Protein AF-A0A3R7WSX1-F1 (afdb_monomer_lite)

pLDDT: mean 71.39, std 11.6, range [52.84, 90.62]

Foldseek 3Di:
DQVVLVVVLVVVVVVPDPSVQRDRDDCDPVDQPDDDDDPVSVVRRPDDDDDDD

Structure (mmCIF, N/CA/C/O backbone):
data_AF-A0A3R7WSX1-F1
#
_entry.id   AF-A0A3R7WSX1-F1
#
loop_
_atom_site.group_PDB
_atom_site.id
_atom_site.type_symbol
_atom_site.label_atom_id
_atom_site.label_alt_id
_atom_site.label_comp_id
_atom_site.label_asym_id
_atom_site.label_entity_id
_atom_site.label_seq_id
_atom_site.pdbx_PDB_ins_code
_atom_site.Cartn_x
_atom_site.Cartn_y
_atom_site.Cartn_z
_atom_site.occupancy
_atom_site.B_iso_or_equiv
_atom_site.auth_seq_id
_atom_site.auth_comp_id
_atom_site.auth_asym_id
_atom_site.auth_atom_id
_atom_site.pdbx_PDB_model_num
ATOM 1 N N . GLY A 1 1 ? 5.191 4.070 -3.779 1.00 63.94 1 GLY A N 1
ATOM 2 C CA . GLY A 1 1 ? 4.651 2.796 -3.271 1.00 63.94 1 GLY A CA 1
ATOM 3 C C . GLY A 1 1 ? 4.008 3.045 -1.935 1.00 63.94 1 GLY A C 1
ATOM 4 O O . GLY A 1 1 ? 2.793 2.993 -1.838 1.00 63.94 1 GLY A O 1
ATOM 5 N N . GLU A 1 2 ? 4.830 3.455 -0.978 1.00 69.69 2 GLU A N 1
ATOM 6 C CA . GLU A 1 2 ? 4.455 3.774 0.400 1.00 69.69 2 GLU A CA 1
ATOM 7 C C . GLU A 1 2 ? 3.169 4.592 0.561 1.00 69.69 2 GLU A C 1
ATOM 9 O O . GLU A 1 2 ? 2.221 4.064 1.116 1.00 69.69 2 GLU A O 1
ATOM 14 N N . LYS A 1 3 ? 3.043 5.787 -0.044 1.00 76.56 3 LYS A N 1
ATOM 15 C CA . LYS A 1 3 ? 1.797 6.585 0.050 1.00 76.56 3 LYS A CA 1
ATOM 16 C C . LYS A 1 3 ? 0.522 5.832 -0.376 1.00 76.56 3 LYS A C 1
ATOM 18 O O . LYS A 1 3 ? -0.535 6.075 0.189 1.00 76.56 3 LYS A O 1
ATOM 23 N N . ARG A 1 4 ? 0.605 4.920 -1.355 1.00 74.69 4 ARG A N 1
ATOM 24 C CA . ARG A 1 4 ? -0.546 4.093 -1.772 1.00 74.69 4 ARG A CA 1
ATOM 25 C C . ARG A 1 4 ? -0.799 2.948 -0.794 1.00 74.69 4 ARG A C 1
ATOM 27 O O . ARG A 1 4 ? -1.947 2.642 -0.517 1.00 74.69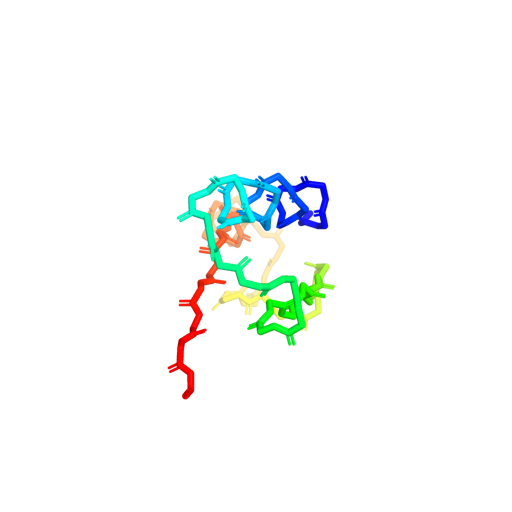 4 ARG A O 1
ATOM 34 N N . ALA A 1 5 ? 0.260 2.335 -0.270 1.00 76.81 5 ALA A N 1
ATOM 35 C CA . ALA A 1 5 ? 0.144 1.262 0.711 1.00 76.81 5 ALA A CA 1
ATOM 36 C C . ALA A 1 5 ? -0.411 1.772 2.056 1.00 76.81 5 ALA A C 1
ATOM 38 O O . ALA A 1 5 ? -1.229 1.098 2.672 1.00 76.81 5 ALA A O 1
ATOM 39 N N . THR A 1 6 ? -0.050 2.996 2.454 1.00 82.88 6 THR A N 1
ATOM 40 C CA . THR A 1 6 ? -0.636 3.709 3.597 1.00 82.88 6 THR A CA 1
ATOM 41 C C . THR A 1 6 ? -2.140 3.924 3.410 1.00 82.88 6 THR A C 1
ATOM 43 O O . THR A 1 6 ? -2.905 3.573 4.296 1.00 82.88 6 THR A O 1
ATOM 46 N N . ALA A 1 7 ? -2.581 4.396 2.237 1.00 84.75 7 ALA A N 1
ATOM 47 C CA . ALA A 1 7 ? -4.007 4.604 1.963 1.00 84.75 7 ALA A CA 1
ATOM 48 C C . ALA A 1 7 ? -4.832 3.302 2.032 1.00 84.75 7 ALA A C 1
ATOM 50 O O . ALA A 1 7 ? -5.949 3.304 2.541 1.00 84.75 7 ALA A O 1
ATOM 51 N N . VAL A 1 8 ? -4.275 2.180 1.559 1.00 82.38 8 VAL A N 1
ATOM 52 C CA . VAL A 1 8 ? -4.927 0.862 1.664 1.00 82.38 8 VAL A CA 1
ATOM 53 C C . VAL A 1 8 ? -5.005 0.398 3.119 1.00 82.38 8 VAL A C 1
ATOM 55 O O . VAL A 1 8 ? -6.043 -0.109 3.533 1.00 82.38 8 VAL A O 1
ATOM 58 N N . ARG A 1 9 ? -3.943 0.595 3.912 1.00 84.75 9 ARG A N 1
ATOM 59 C CA . ARG A 1 9 ? -3.971 0.293 5.351 1.00 84.75 9 ARG A CA 1
ATOM 60 C C . ARG A 1 9 ? -5.064 1.092 6.051 1.00 84.75 9 ARG A C 1
ATOM 62 O O . ARG A 1 9 ? -5.841 0.506 6.791 1.00 84.75 9 ARG A O 1
ATOM 69 N N . ASP A 1 10 ? -5.128 2.396 5.813 1.00 87.19 10 ASP A N 1
ATOM 70 C CA . ASP A 1 10 ? -6.083 3.267 6.500 1.00 87.19 10 ASP A CA 1
ATOM 71 C C . ASP A 1 10 ? -7.532 2.880 6.157 1.00 87.19 10 ASP A C 1
ATOM 73 O O . ASP A 1 10 ? -8.379 2.834 7.045 1.00 87.19 10 ASP A O 1
ATOM 77 N N . TYR A 1 11 ? -7.800 2.486 4.905 1.00 87.69 11 TYR A N 1
ATOM 78 C CA . TYR A 1 11 ? -9.095 1.924 4.508 1.00 87.69 11 TYR A CA 1
ATOM 79 C C . TYR A 1 11 ? -9.434 0.625 5.261 1.00 87.69 11 TYR A C 1
ATOM 81 O O . TYR A 1 11 ? -10.523 0.494 5.809 1.00 87.69 11 TYR A O 1
ATOM 89 N N . LEU A 1 12 ? -8.494 -0.319 5.357 1.00 85.38 12 LEU A N 1
ATOM 90 C CA . LEU A 1 12 ? -8.712 -1.591 6.060 1.00 85.38 12 LEU A CA 1
ATOM 91 C C . LEU A 1 12 ? -8.924 -1.410 7.573 1.00 85.38 12 LEU A C 1
ATOM 93 O O . LEU A 1 12 ? -9.677 -2.169 8.180 1.00 85.38 12 LEU A O 1
ATOM 97 N N . VAL A 1 13 ? -8.295 -0.397 8.174 1.00 89.56 13 VAL A N 1
ATOM 98 C CA . VAL A 1 13 ? -8.526 -0.030 9.579 1.00 89.56 13 VAL A CA 1
ATOM 99 C C . VAL A 1 13 ? -9.937 0.528 9.777 1.00 89.56 13 VAL A C 1
ATOM 101 O O . VAL A 1 13 ? -10.588 0.179 10.759 1.00 89.56 13 VAL A O 1
ATOM 104 N N . ILE A 1 14 ? -10.437 1.342 8.839 1.00 90.62 14 ILE A N 1
ATOM 105 C CA . ILE A 1 14 ? -11.820 1.853 8.866 1.00 90.62 14 ILE A CA 1
ATOM 106 C C . ILE A 1 14 ? -12.835 0.704 8.780 1.00 90.62 14 ILE A C 1
ATOM 108 O O . ILE A 1 14 ? -13.834 0.722 9.494 1.00 90.62 14 ILE A O 1
ATOM 112 N N . GLU A 1 15 ? -12.552 -0.325 7.980 1.00 89.75 15 GLU A N 1
ATOM 113 C CA . GLU A 1 15 ? -13.373 -1.544 7.870 1.00 89.75 15 GLU A CA 1
ATOM 114 C C . GLU A 1 15 ? -13.269 -2.472 9.106 1.00 89.75 15 GLU A C 1
ATOM 116 O O . GLU A 1 15 ? -13.867 -3.547 9.142 1.00 89.75 15 GLU A O 1
ATOM 121 N N . GLY A 1 16 ? -12.526 -2.072 10.147 1.00 88.06 16 GLY A N 1
ATOM 122 C CA . GLY A 1 16 ? -12.487 -2.753 11.445 1.00 88.06 16 GLY A CA 1
ATOM 123 C C . GLY A 1 16 ? -11.347 -3.758 11.622 1.00 88.06 16 GLY A C 1
ATOM 124 O O . GLY A 1 16 ? -11.317 -4.490 12.614 1.00 88.06 16 GLY A O 1
ATOM 125 N N . ILE A 1 17 ? -10.385 -3.812 10.698 1.00 85.31 17 ILE A N 1
ATOM 126 C CA . ILE A 1 17 ? -9.196 -4.657 10.857 1.00 85.31 17 ILE A CA 1
ATOM 127 C C . ILE A 1 17 ? -8.215 -3.960 11.803 1.00 85.31 17 ILE A C 1
ATOM 129 O O . ILE A 1 17 ? -7.815 -2.822 11.566 1.00 85.31 17 ILE A O 1
ATOM 133 N N . SER A 1 18 ? -7.787 -4.656 12.865 1.00 87.12 18 SER A N 1
ATOM 134 C CA . SER A 1 18 ? -6.785 -4.109 13.788 1.00 87.12 18 SER A CA 1
ATOM 135 C C . SER A 1 18 ? -5.507 -3.699 13.030 1.00 87.12 18 SER A C 1
ATOM 137 O O . SER A 1 18 ? -4.972 -4.522 12.275 1.00 87.12 18 SER A O 1
ATOM 139 N N . PRO A 1 19 ? -4.978 -2.478 13.255 1.00 82.44 19 PRO A N 1
ATOM 140 C CA . PRO A 1 19 ? -3.731 -2.009 12.650 1.00 82.44 19 PRO A CA 1
ATOM 141 C C . PRO A 1 19 ? -2.551 -2.959 12.878 1.00 82.44 19 PRO A C 1
ATOM 143 O O . PRO A 1 19 ? -1.700 -3.096 12.002 1.00 82.44 19 PRO A O 1
ATOM 146 N N . ASP A 1 20 ? -2.533 -3.666 14.010 1.00 86.56 20 ASP A N 1
ATOM 147 C CA . ASP A 1 20 ? -1.466 -4.604 14.386 1.00 86.56 20 ASP A CA 1
ATOM 148 C C . ASP A 1 20 ? -1.362 -5.793 13.420 1.00 86.56 20 ASP A C 1
ATOM 150 O O . ASP A 1 20 ? -0.317 -6.434 13.305 1.00 86.56 20 ASP A O 1
ATOM 154 N N . ARG A 1 21 ? -2.448 -6.085 12.692 1.00 80.81 21 ARG A N 1
ATOM 155 C CA . ARG A 1 21 ? -2.514 -7.147 11.681 1.00 80.81 21 ARG A CA 1
ATOM 156 C C . ARG A 1 21 ? -2.079 -6.681 10.292 1.00 80.81 21 ARG A C 1
ATOM 158 O O . ARG A 1 21 ? -2.053 -7.494 9.370 1.00 80.81 21 ARG A O 1
ATOM 165 N N . ILE A 1 22 ? -1.761 -5.397 10.110 1.00 79.94 22 ILE A N 1
ATOM 166 C CA . ILE A 1 22 ? -1.477 -4.817 8.796 1.00 79.94 22 ILE A CA 1
ATOM 167 C C . ILE A 1 22 ? -0.039 -4.303 8.756 1.00 79.94 22 ILE A C 1
ATOM 169 O O . ILE A 1 22 ? 0.293 -3.256 9.309 1.00 79.94 22 ILE A O 1
ATOM 173 N N . ARG A 1 23 ? 0.825 -5.007 8.019 1.00 79.25 23 ARG A N 1
ATOM 174 C CA . ARG A 1 23 ? 2.218 -4.596 7.819 1.00 79.25 23 ARG A CA 1
ATOM 175 C C . ARG A 1 23 ? 2.403 -3.956 6.447 1.00 79.25 23 ARG A C 1
ATOM 177 O O . ARG A 1 23 ? 2.343 -4.626 5.420 1.00 79.25 23 ARG A O 1
ATOM 184 N N . VAL A 1 24 ? 2.658 -2.649 6.427 1.00 74.38 24 VAL A N 1
ATOM 18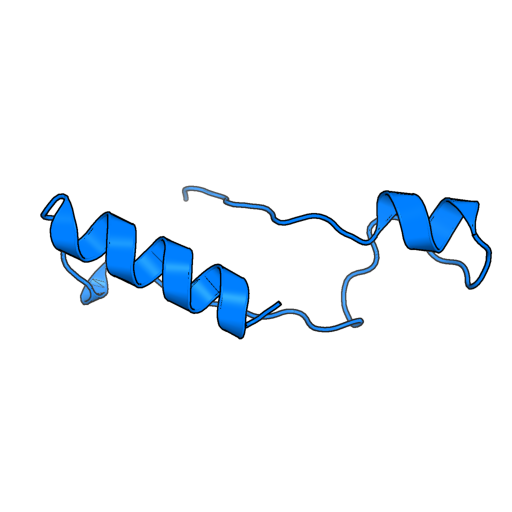5 C CA . VAL A 1 24 ? 2.959 -1.907 5.195 1.00 74.38 24 VAL A CA 1
ATOM 186 C C . VAL A 1 24 ? 4.447 -2.033 4.880 1.00 74.38 24 VAL A C 1
ATOM 188 O O . VAL A 1 24 ? 5.284 -1.537 5.626 1.00 74.38 24 VAL A O 1
ATOM 191 N N . ILE A 1 25 ? 4.784 -2.679 3.762 1.00 71.44 25 ILE A N 1
ATOM 192 C CA . ILE A 1 25 ? 6.160 -2.766 3.257 1.00 71.44 25 ILE A CA 1
ATOM 193 C C . ILE A 1 25 ? 6.206 -2.120 1.875 1.00 71.44 25 ILE A C 1
ATOM 195 O O . ILE A 1 25 ? 5.515 -2.549 0.951 1.00 71.44 25 ILE A O 1
ATOM 199 N N . SER A 1 26 ? 7.027 -1.084 1.715 1.00 64.06 26 SER A N 1
ATOM 200 C CA . SER A 1 26 ? 7.246 -0.430 0.424 1.00 64.06 26 SER A CA 1
ATOM 201 C C . SER A 1 26 ? 8.590 -0.861 -0.152 1.00 64.06 26 SER A C 1
ATOM 203 O O . SER A 1 26 ? 9.624 -0.330 0.225 1.00 64.06 26 SER A O 1
ATOM 205 N N . TYR A 1 27 ? 8.575 -1.775 -1.123 1.00 64.62 27 TYR A N 1
ATOM 206 C CA . TYR A 1 27 ? 9.789 -2.269 -1.795 1.00 64.62 27 TYR A CA 1
ATOM 207 C C . TYR A 1 27 ? 10.418 -1.286 -2.803 1.00 64.62 27 TYR A C 1
ATOM 209 O O . TYR A 1 27 ? 11.330 -1.659 -3.534 1.00 64.62 27 TYR A O 1
ATOM 217 N N . GLY A 1 28 ? 9.935 -0.042 -2.902 1.00 64.38 28 GLY A N 1
ATOM 218 C CA . GLY A 1 28 ? 10.522 0.970 -3.790 1.00 64.38 28 GLY A CA 1
ATOM 219 C C . GLY A 1 28 ? 10.727 0.476 -5.233 1.00 64.38 28 GLY A C 1
ATOM 220 O O . GLY A 1 28 ? 9.776 0.049 -5.885 1.00 64.38 28 GLY A O 1
ATOM 221 N N . LYS A 1 29 ? 11.972 0.554 -5.724 1.00 54.06 29 LYS A N 1
ATOM 222 C CA . LYS A 1 29 ? 12.433 -0.015 -7.008 1.00 54.06 29 LYS A CA 1
ATOM 223 C C . LYS A 1 29 ? 13.187 -1.348 -6.836 1.00 54.06 29 LYS A C 1
ATOM 225 O O . LYS A 1 29 ? 13.737 -1.853 -7.807 1.00 54.06 29 LYS A O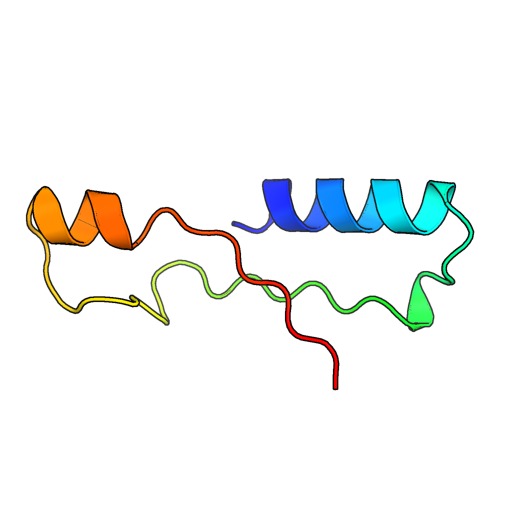 1
ATOM 230 N N . GLU A 1 30 ? 13.238 -1.903 -5.627 1.00 56.34 30 GLU A N 1
ATOM 231 C CA . GLU A 1 30 ? 14.134 -3.011 -5.257 1.00 56.34 30 GLU A CA 1
ATOM 232 C C . GLU A 1 30 ? 13.595 -4.399 -5.632 1.00 56.34 30 GLU A C 1
ATOM 234 O O . GLU A 1 30 ? 14.356 -5.359 -5.701 1.00 56.34 30 GLU A O 1
ATOM 239 N N . LYS A 1 31 ? 12.295 -4.515 -5.941 1.00 54.72 31 LYS A N 1
ATOM 240 C CA . LYS A 1 31 ? 11.692 -5.729 -6.518 1.00 54.72 31 LYS A CA 1
ATOM 241 C C . LYS A 1 31 ? 10.943 -5.424 -7.820 1.00 54.72 31 LYS A C 1
ATOM 243 O O . LYS A 1 31 ? 9.711 -5.364 -7.816 1.00 54.72 31 LYS A O 1
ATOM 248 N N . PRO A 1 32 ? 11.648 -5.201 -8.941 1.00 54.72 32 PRO A N 1
ATOM 249 C CA . PRO A 1 32 ? 10.992 -5.106 -10.235 1.00 54.72 32 PRO A CA 1
ATOM 250 C C . PRO A 1 32 ? 10.399 -6.473 -10.613 1.00 54.72 32 PRO A C 1
ATOM 252 O O . PRO A 1 32 ? 11.074 -7.494 -10.519 1.00 54.72 32 PRO A O 1
ATOM 255 N N . ALA A 1 33 ? 9.140 -6.501 -11.0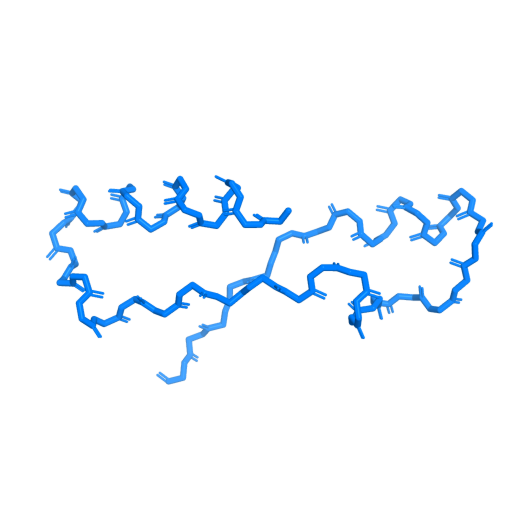58 1.00 57.91 33 ALA A N 1
ATOM 256 C CA . ALA A 1 33 ? 8.520 -7.708 -11.612 1.00 57.91 33 ALA A CA 1
ATOM 257 C C . ALA A 1 33 ? 9.167 -8.110 -12.950 1.00 57.91 33 ALA A C 1
ATOM 259 O O . ALA A 1 33 ? 9.178 -9.282 -13.314 1.00 57.91 33 ALA A O 1
ATOM 260 N N . VAL A 1 34 ? 9.714 -7.130 -13.676 1.00 57.41 34 VAL A N 1
ATOM 261 C CA . VAL A 1 34 ? 10.495 -7.312 -14.902 1.00 57.41 34 VAL A CA 1
ATOM 262 C C . VAL A 1 34 ? 11.758 -6.462 -14.810 1.00 57.41 34 VAL A C 1
ATOM 264 O O . VAL A 1 34 ? 11.671 -5.242 -14.659 1.00 57.41 34 VAL A O 1
ATOM 267 N N . VAL A 1 35 ? 12.929 -7.094 -14.906 1.00 61.78 35 VAL A N 1
ATOM 268 C CA . VAL A 1 35 ? 14.225 -6.402 -14.921 1.00 61.78 35 VAL A CA 1
ATOM 269 C C . VAL A 1 35 ? 14.404 -5.701 -16.271 1.00 61.78 35 VAL A C 1
ATOM 271 O O . VAL A 1 35 ? 14.318 -6.336 -17.319 1.00 61.78 35 VAL A O 1
ATOM 274 N N . GLY A 1 36 ? 14.626 -4.385 -16.252 1.00 64.88 36 GLY A N 1
ATOM 275 C CA . GLY A 1 36 ? 14.835 -3.572 -17.454 1.00 64.88 36 GLY A CA 1
ATOM 276 C C . GLY A 1 36 ? 14.384 -2.117 -17.285 1.00 64.88 36 GLY A C 1
ATOM 277 O O . GLY A 1 36 ? 13.473 -1.823 -16.513 1.00 64.88 36 GLY A O 1
ATOM 278 N N . SER A 1 37 ? 15.020 -1.206 -18.028 1.00 67.31 37 SER A N 1
ATOM 279 C CA . SER A 1 37 ? 14.742 0.244 -18.025 1.00 67.31 37 SER A CA 1
ATOM 280 C C . SER A 1 37 ? 14.156 0.711 -19.359 1.00 67.31 37 SER A C 1
ATOM 282 O O . SER A 1 37 ? 14.646 1.657 -19.964 1.00 67.31 37 SER A O 1
ATOM 284 N N . ASN A 1 38 ? 13.138 0.003 -19.847 1.00 75.62 38 ASN A N 1
ATOM 285 C CA . ASN A 1 38 ? 12.397 0.357 -21.057 1.00 75.62 38 ASN A CA 1
ATOM 286 C C . ASN A 1 38 ? 10.906 0.550 -20.737 1.00 75.62 38 ASN A C 1
ATOM 288 O O . ASN A 1 38 ? 10.426 0.104 -19.691 1.00 75.62 38 ASN A O 1
AT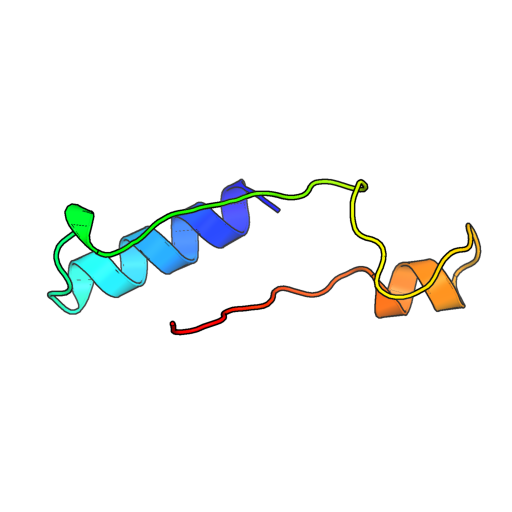OM 292 N N . ASP A 1 39 ? 10.163 1.189 -21.642 1.00 68.00 39 ASP A N 1
ATOM 293 C CA . ASP A 1 39 ? 8.744 1.517 -21.430 1.00 68.00 39 ASP A CA 1
ATOM 294 C C . ASP A 1 39 ? 7.884 0.293 -21.097 1.00 68.00 39 ASP A C 1
ATOM 296 O O . ASP A 1 39 ? 6.972 0.360 -20.266 1.00 68.00 39 ASP A O 1
ATOM 300 N N . MET A 1 40 ? 8.214 -0.860 -21.683 1.00 71.81 40 MET A N 1
ATOM 301 C CA . MET A 1 40 ? 7.518 -2.114 -21.417 1.00 71.81 40 MET A CA 1
ATOM 302 C C . MET A 1 40 ? 7.745 -2.600 -19.973 1.00 71.81 40 MET A C 1
ATOM 304 O O . MET A 1 40 ? 6.793 -3.014 -19.303 1.00 71.81 40 MET A O 1
ATOM 308 N N . ALA A 1 41 ? 8.978 -2.520 -19.466 1.00 62.62 41 ALA A N 1
ATOM 309 C CA . ALA A 1 41 ? 9.314 -2.862 -18.085 1.00 62.62 41 ALA A CA 1
ATOM 310 C C . ALA A 1 41 ? 8.721 -1.848 -17.095 1.00 62.62 41 ALA A C 1
ATOM 312 O O . ALA A 1 41 ? 8.145 -2.239 -16.077 1.00 62.62 41 ALA A O 1
ATOM 313 N N . TRP A 1 42 ? 8.768 -0.550 -17.408 1.00 65.12 42 TRP A N 1
ATOM 314 C CA . TRP A 1 42 ? 8.150 0.485 -16.577 1.00 65.12 42 TRP A CA 1
ATOM 315 C C . TRP A 1 42 ? 6.629 0.343 -16.492 1.00 65.12 42 TRP A C 1
ATOM 317 O O . TRP A 1 42 ? 6.069 0.560 -15.418 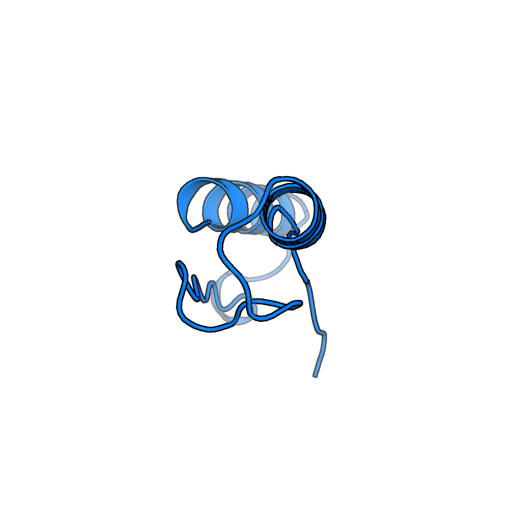1.00 65.12 42 TRP A O 1
ATOM 327 N N . SER A 1 43 ? 5.958 -0.063 -17.574 1.00 69.81 43 SER A N 1
ATOM 328 C CA . SER A 1 43 ? 4.516 -0.342 -17.562 1.00 69.81 43 SER A CA 1
ATOM 329 C C . SER A 1 43 ? 4.162 -1.495 -16.620 1.00 69.81 43 SER A C 1
ATOM 331 O O . SER A 1 43 ? 3.275 -1.360 -15.776 1.00 69.81 43 SER A O 1
ATOM 333 N N . LYS A 1 44 ? 4.922 -2.595 -16.681 1.00 62.94 44 LYS A N 1
ATOM 334 C CA . LYS A 1 44 ? 4.682 -3.793 -15.860 1.00 62.94 44 LYS A CA 1
ATOM 335 C C . LYS A 1 44 ? 5.066 -3.613 -14.385 1.00 62.94 44 LYS A C 1
ATOM 337 O O . LYS A 1 44 ? 4.462 -4.241 -13.519 1.00 62.94 44 LYS A O 1
ATOM 342 N N . ASN A 1 45 ? 6.024 -2.735 -14.086 1.00 63.19 45 ASN A N 1
ATOM 343 C CA . ASN A 1 45 ? 6.520 -2.503 -12.724 1.00 63.19 45 ASN A CA 1
ATOM 344 C C . ASN A 1 45 ? 5.700 -1.476 -11.916 1.00 63.19 45 ASN A C 1
ATOM 346 O O . ASN A 1 45 ? 5.950 -1.293 -10.724 1.00 63.19 45 ASN A O 1
ATOM 350 N N . ARG A 1 46 ? 4.687 -0.821 -12.502 1.00 64.38 46 ARG A N 1
ATOM 351 C CA . ARG A 1 46 ? 3.749 0.057 -11.772 1.00 64.38 46 ARG A CA 1
ATOM 352 C C . ARG A 1 46 ? 2.583 -0.738 -11.160 1.00 64.38 46 ARG A C 1
ATOM 354 O O . ARG A 1 46 ? 1.428 -0.461 -11.468 1.00 64.38 46 ARG A O 1
ATOM 361 N N . ARG A 1 47 ? 2.863 -1.704 -10.276 1.00 64.06 47 ARG A N 1
ATOM 362 C CA . ARG A 1 47 ? 1.836 -2.570 -9.655 1.00 64.06 47 ARG A CA 1
ATOM 363 C C . ARG A 1 47 ? 1.836 -2.482 -8.123 1.00 64.06 47 ARG A C 1
ATOM 365 O O . ARG A 1 47 ? 2.890 -2.332 -7.514 1.00 64.06 47 ARG A O 1
ATOM 372 N N . ALA A 1 48 ? 0.657 -2.584 -7.509 1.00 53.62 48 ALA A N 1
ATOM 373 C CA . ALA A 1 48 ? 0.493 -2.862 -6.080 1.00 53.62 48 ALA A CA 1
ATOM 374 C C . ALA A 1 48 ? 0.210 -4.363 -5.899 1.00 53.62 48 ALA A C 1
ATOM 376 O O . ALA A 1 48 ? -0.538 -4.939 -6.686 1.00 53.62 48 ALA A O 1
ATOM 377 N N . VAL A 1 49 ? 0.843 -5.005 -4.918 1.00 65.19 49 VAL A N 1
ATOM 378 C CA . VAL A 1 49 ? 0.677 -6.438 -4.628 1.00 65.19 49 VAL A CA 1
ATOM 379 C C . VAL A 1 49 ? 0.304 -6.578 -3.161 1.00 65.19 49 VAL A C 1
ATOM 381 O O . VAL A 1 49 ? 0.989 -6.010 -2.314 1.00 65.19 49 VAL A O 1
ATOM 384 N N . THR A 1 50 ? -0.758 -7.330 -2.890 1.00 52.84 50 THR A N 1
ATOM 385 C CA . THR A 1 50 ? -1.207 -7.688 -1.543 1.00 52.84 50 THR A CA 1
ATOM 386 C C . THR A 1 50 ? -1.108 -9.203 -1.420 1.00 52.84 50 THR A C 1
ATOM 388 O O . THR A 1 50 ? -1.661 -9.917 -2.255 1.00 52.84 50 THR A O 1
ATOM 391 N N . THR A 1 51 ? -0.389 -9.683 -0.411 1.00 68.12 51 THR A N 1
ATOM 392 C CA . THR A 1 51 ? -0.258 -11.107 -0.073 1.00 68.12 51 THR A CA 1
ATOM 393 C C . THR A 1 51 ? -0.828 -11.320 1.325 1.00 68.12 51 THR A C 1
ATOM 395 O O . THR A 1 51 ? -0.662 -10.455 2.185 1.00 68.12 51 THR A O 1
ATOM 398 N N . ILE A 1 52 ? -1.524 -12.436 1.526 1.00 58.06 52 ILE A N 1
ATOM 399 C CA . ILE A 1 52 ? -2.063 -12.865 2.818 1.00 58.06 52 ILE A CA 1
ATOM 400 C C . ILE A 1 52 ? -1.294 -14.138 3.170 1.00 58.06 52 ILE A C 1
ATOM 402 O O . ILE A 1 52 ? -1.332 -15.080 2.379 1.00 58.06 52 ILE A O 1
ATOM 406 N N . ASP A 1 53 ? -0.580 -14.111 4.293 1.00 53.97 53 ASP A N 1
ATOM 407 C CA . ASP A 1 53 ? 0.073 -15.278 4.900 1.00 53.97 53 ASP A CA 1
ATOM 408 C C . ASP A 1 53 ? -0.806 -15.835 6.030 1.00 53.97 53 ASP A C 1
ATOM 410 O O . ASP A 1 53 ? -1.469 -15.016 6.717 1.00 53.97 53 ASP A O 1
#

Secondary structure (DSSP, 8-state):
-HHHHHHHHHHHHHTT--GGG------TTTS-SS--SSHHHHHHH--------

Radius of gyration: 13.51 Å; chains: 1; bounding box: 28×22×36 Å

Sequence (53 aa):
GEKRATAVRDYLVIEGISPDRIRVISYGKEKPAVVGSNDMAWSKNRRAVTTID